Protein AF-A0A120E610-F1 (afdb_monomer)

Sequence (52 aa):
MSVAARATRQALKEEQRVAAERRAAVTLKVQHWENGKAGPSEWIVKPDAEQH

Radius of gyration: 15.97 Å; Cα contacts (8 Å, |Δi|>4): 38; chains: 1; bounding box: 34×29×38 Å

Solvent-accessible surface area (backbone atoms only — not comparable to full-atom values): 3411 Å² total; per-residue (Å²): 134,61,68,68,57,51,56,55,44,74,71,45,59,68,80,59,23,56,63,50,50,65,71,64,65,66,67,38,75,48,63,53,70,56,96,90,43,76,50,75,73,44,70,80,34,63,68,76,93,80,83,128

Mean predicted aligned error: 6.76 Å

Structure (mmCIF, N/CA/C/O backbone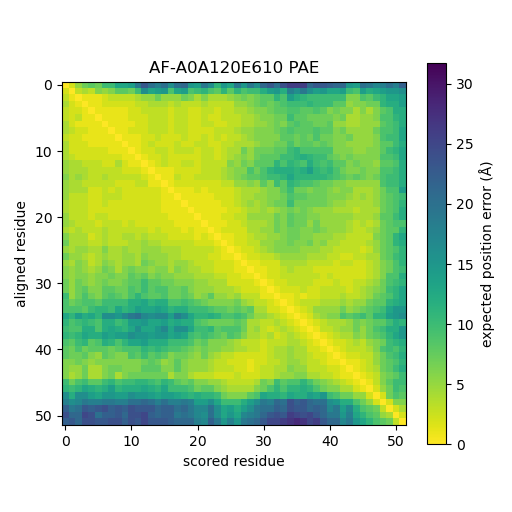):
data_AF-A0A120E610-F1
#
_entry.id   AF-A0A120E610-F1
#
loop_
_atom_site.group_PDB
_atom_site.id
_atom_site.type_symbol
_atom_site.label_atom_id
_atom_site.label_alt_id
_atom_site.label_comp_id
_atom_site.label_asym_id
_atom_site.label_entity_id
_atom_site.label_seq_id
_atom_site.pdbx_PDB_ins_code
_atom_site.Cartn_x
_atom_site.Cartn_y
_atom_site.Cartn_z
_atom_site.occupancy
_atom_site.B_iso_or_equiv
_atom_site.auth_seq_id
_atom_site.auth_comp_id
_atom_site.auth_asym_id
_atom_site.auth_atom_id
_atom_site.pdbx_PDB_model_num
ATOM 1 N N . MET A 1 1 ? -3.079 -9.823 0.624 1.00 54.75 1 MET A N 1
ATOM 2 C CA . MET A 1 1 ? -3.957 -9.832 1.818 1.00 54.75 1 MET A CA 1
ATOM 3 C C . MET A 1 1 ? -4.491 -8.414 2.079 1.00 54.75 1 MET A C 1
ATOM 5 O O . MET A 1 1 ? -4.076 -7.755 3.018 1.00 54.75 1 MET A O 1
ATOM 9 N N . SER A 1 2 ? -5.349 -7.886 1.200 1.00 70.62 2 SER A N 1
ATOM 10 C CA . SER A 1 2 ? -5.697 -6.447 1.166 1.00 70.62 2 SER A CA 1
ATOM 11 C C . SER A 1 2 ? -7.146 -6.151 1.563 1.00 70.62 2 SER A C 1
ATOM 13 O O . SER A 1 2 ? -7.403 -5.158 2.241 1.00 70.62 2 SER A O 1
ATOM 15 N N . VAL A 1 3 ? -8.086 -7.026 1.196 1.00 81.88 3 VAL A N 1
ATOM 16 C CA . VAL A 1 3 ? -9.525 -6.811 1.426 1.00 81.88 3 VAL A CA 1
ATOM 17 C C . VAL A 1 3 ? -9.884 -6.908 2.912 1.00 81.88 3 VAL A C 1
ATOM 19 O O . VAL A 1 3 ? -10.470 -5.978 3.459 1.00 81.88 3 VAL A O 1
ATOM 22 N N . ALA A 1 4 ? -9.449 -7.973 3.595 1.00 87.00 4 ALA A N 1
ATOM 23 C CA . ALA A 1 4 ? -9.700 -8.150 5.028 1.00 87.00 4 ALA A CA 1
ATOM 24 C C . ALA A 1 4 ? -9.079 -7.020 5.868 1.00 87.00 4 ALA A C 1
ATOM 26 O O . ALA A 1 4 ? -9.748 -6.432 6.709 1.00 87.00 4 ALA A O 1
ATOM 27 N N . ALA A 1 5 ? -7.834 -6.634 5.570 1.00 85.94 5 ALA A N 1
ATOM 28 C CA . ALA A 1 5 ? -7.158 -5.546 6.272 1.00 85.94 5 ALA A CA 1
ATOM 29 C C . ALA A 1 5 ? -7.875 -4.193 6.093 1.00 85.94 5 ALA A C 1
ATOM 31 O O . ALA A 1 5 ? -7.899 -3.386 7.021 1.00 85.94 5 ALA A O 1
ATOM 32 N N . ARG A 1 6 ? -8.476 -3.938 4.920 1.00 87.44 6 ARG A N 1
ATOM 33 C CA . ARG A 1 6 ? -9.291 -2.736 4.682 1.00 87.44 6 ARG A CA 1
ATOM 34 C C . ARG A 1 6 ? -10.555 -2.747 5.539 1.00 87.44 6 ARG A C 1
ATOM 36 O O . ARG A 1 6 ? -10.834 -1.743 6.186 1.00 87.44 6 ARG A O 1
ATOM 43 N N . ALA A 1 7 ? -11.263 -3.875 5.588 1.00 89.75 7 ALA A N 1
ATOM 44 C CA . ALA A 1 7 ? -12.457 -4.025 6.417 1.00 89.75 7 ALA A CA 1
ATOM 45 C C . ALA A 1 7 ? -12.150 -3.805 7.909 1.00 89.75 7 ALA A C 1
ATOM 47 O O . ALA A 1 7 ? -12.867 -3.0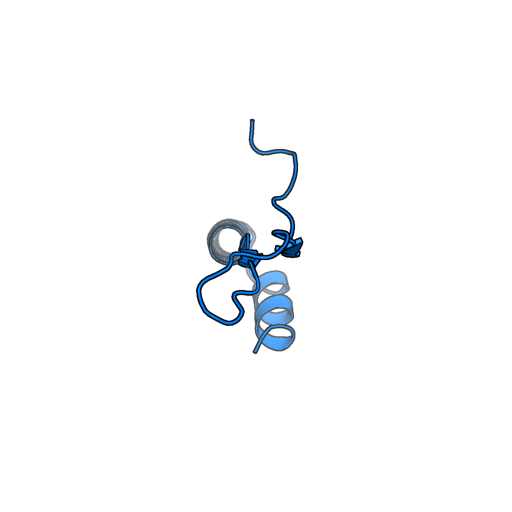73 8.583 1.00 89.75 7 ALA A O 1
ATOM 48 N N . THR A 1 8 ? -11.036 -4.348 8.412 1.00 87.81 8 THR A N 1
ATOM 49 C CA . THR A 1 8 ? -10.633 -4.160 9.814 1.00 87.81 8 THR A CA 1
ATOM 50 C C . THR A 1 8 ? -10.333 -2.700 10.150 1.00 87.81 8 THR A C 1
ATOM 52 O O . THR A 1 8 ? -10.712 -2.242 11.221 1.00 87.81 8 THR A O 1
ATOM 55 N N . ARG A 1 9 ? -9.697 -1.938 9.248 1.00 89.69 9 ARG A N 1
ATOM 56 C CA . ARG A 1 9 ? -9.416 -0.510 9.491 1.00 89.69 9 ARG A CA 1
ATOM 57 C C . ARG A 1 9 ? -10.684 0.332 9.600 1.00 89.69 9 ARG A C 1
ATOM 59 O O . ARG A 1 9 ? -10.736 1.220 10.441 1.00 89.69 9 ARG A O 1
ATOM 66 N N . GLN A 1 10 ? -11.699 0.019 8.798 1.00 88.75 10 GLN A N 1
ATOM 67 C CA . GLN A 1 10 ? -12.993 0.709 8.829 1.00 88.75 10 GLN A CA 1
ATOM 68 C C . GLN A 1 10 ? -13.785 0.440 10.120 1.00 88.75 10 GLN A C 1
ATOM 70 O O . GLN A 1 10 ? -14.674 1.210 10.459 1.00 88.75 10 GLN A O 1
ATOM 75 N N . ALA A 1 11 ? -13.449 -0.621 10.859 1.00 90.69 11 ALA A N 1
ATOM 76 C CA . ALA A 1 11 ? -14.089 -0.968 12.126 1.00 90.69 11 ALA A CA 1
ATOM 77 C C . ALA A 1 11 ? -13.404 -0.353 13.368 1.00 90.69 11 ALA A C 1
ATOM 79 O O . ALA A 1 11 ? -13.883 -0.546 14.485 1.00 90.69 11 ALA A O 1
ATOM 80 N N 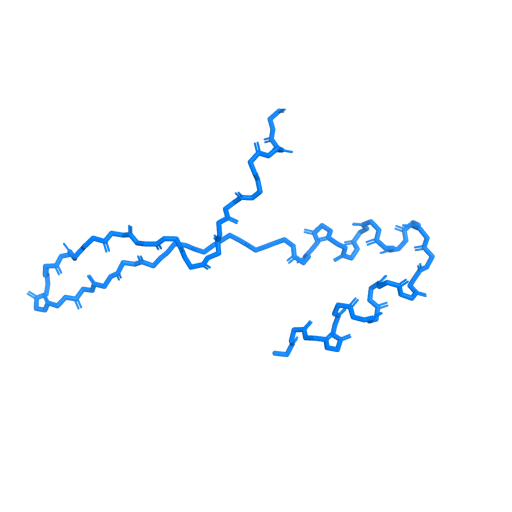. LEU A 1 12 ? -12.275 0.351 13.208 1.00 90.94 12 LEU A N 1
ATOM 81 C CA . LEU A 1 12 ? -11.547 0.973 14.321 1.00 90.94 12 LEU A CA 1
ATOM 82 C C . LEU A 1 12 ? -12.147 2.328 14.716 1.00 90.94 12 LEU A C 1
ATOM 84 O O . LEU A 1 12 ? -12.756 3.023 13.906 1.00 90.94 12 LEU A O 1
ATOM 88 N N . LYS A 1 13 ? -11.902 2.735 15.968 1.00 92.12 13 LYS A N 1
ATOM 89 C CA . LYS A 1 13 ? -12.172 4.104 16.435 1.00 92.12 13 LYS A CA 1
ATOM 90 C C . LYS A 1 13 ? -11.328 5.112 15.655 1.00 92.12 13 LYS A C 1
ATOM 92 O O . LYS A 1 13 ? -10.218 4.783 15.239 1.00 92.12 13 LYS A O 1
ATOM 97 N N . GLU A 1 14 ? -11.816 6.346 15.541 1.00 87.81 14 GLU A N 1
ATOM 98 C CA . GLU A 1 14 ? -11.227 7.382 14.681 1.00 87.81 14 GLU A CA 1
ATOM 99 C C . GLU A 1 14 ? -9.718 7.573 14.882 1.00 87.81 14 GLU A C 1
ATOM 101 O O . GLU A 1 14 ? -8.944 7.490 13.930 1.00 87.81 14 GLU A O 1
ATOM 106 N N . GLU A 1 15 ? -9.280 7.717 16.132 1.00 88.38 15 GLU A N 1
ATOM 107 C CA . GLU A 1 15 ? -7.868 7.908 16.491 1.00 88.38 15 GLU A CA 1
ATOM 108 C C . GLU A 1 15 ? -6.961 6.785 15.958 1.00 88.38 15 GLU A C 1
ATOM 110 O O . GLU A 1 15 ? -5.854 7.016 15.469 1.00 88.38 15 GLU A O 1
ATOM 115 N N . GLN A 1 16 ? -7.447 5.545 16.018 1.00 88.69 16 GLN A N 1
ATOM 116 C CA . GLN A 1 16 ? -6.709 4.361 15.582 1.00 88.69 16 GLN A CA 1
ATOM 117 C C . GLN A 1 16 ? -6.848 4.133 14.073 1.00 88.69 16 GLN A C 1
ATOM 119 O O . GLN A 1 16 ? -5.912 3.638 13.438 1.00 88.69 16 GLN A O 1
ATOM 124 N N . ARG A 1 17 ? -7.988 4.525 13.490 1.00 90.31 17 ARG A N 1
ATOM 125 C CA . ARG A 1 17 ? -8.262 4.459 12.054 1.00 90.31 17 ARG A CA 1
ATOM 126 C C . ARG A 1 17 ? -7.275 5.320 11.277 1.00 90.31 17 ARG A C 1
ATOM 128 O O . ARG A 1 17 ? -6.609 4.791 10.393 1.00 90.31 17 ARG A O 1
ATOM 135 N N . VAL A 1 18 ? -7.092 6.585 11.661 1.00 89.00 18 VAL A N 1
ATOM 136 C CA . VAL A 1 18 ? -6.174 7.514 10.972 1.00 89.00 18 VAL A CA 1
ATOM 137 C C . VAL A 1 18 ? -4.743 6.964 10.946 1.00 89.00 18 VAL A C 1
ATOM 139 O O . VAL A 1 18 ? -4.099 6.910 9.896 1.00 89.00 18 VAL A O 1
ATOM 142 N N . ALA A 1 19 ? -4.244 6.469 12.082 1.00 88.81 19 ALA A N 1
ATOM 143 C CA . ALA A 1 19 ? -2.911 5.867 12.161 1.00 88.81 19 ALA A CA 1
ATOM 144 C C . ALA A 1 19 ? -2.785 4.564 11.343 1.00 88.81 19 ALA A C 1
ATOM 146 O O . ALA A 1 19 ? -1.705 4.225 10.848 1.00 88.81 19 ALA A O 1
ATOM 147 N N . ALA A 1 20 ? -3.869 3.799 11.208 1.00 87.19 20 ALA A N 1
ATOM 148 C CA . ALA A 1 20 ? -3.895 2.585 10.401 1.00 87.19 20 ALA A CA 1
ATOM 149 C C . ALA A 1 20 ? -4.016 2.875 8.894 1.00 87.19 20 ALA A C 1
ATOM 151 O O . ALA A 1 20 ? -3.419 2.152 8.098 1.00 87.19 20 ALA A O 1
ATOM 152 N N . GLU A 1 21 ? -4.740 3.920 8.493 1.00 86.62 21 GLU A N 1
ATOM 153 C CA . GLU A 1 21 ? -4.883 4.331 7.092 1.00 86.62 21 GLU A CA 1
ATOM 154 C C . GLU A 1 21 ? -3.599 4.944 6.539 1.00 86.62 21 GLU A C 1
ATOM 156 O O . GLU A 1 21 ? -3.171 4.560 5.453 1.00 86.62 21 GLU A O 1
ATOM 161 N N . ARG A 1 22 ? -2.893 5.766 7.325 1.00 86.12 22 ARG A N 1
ATOM 162 C CA . ARG A 1 22 ? -1.579 6.301 6.925 1.00 86.12 22 ARG A CA 1
ATOM 163 C C . ARG A 1 22 ? -0.562 5.203 6.608 1.00 86.12 22 ARG A C 1
ATOM 165 O O . ARG A 1 22 ? 0.214 5.338 5.673 1.00 86.12 22 ARG A O 1
ATOM 172 N N . ARG A 1 23 ? -0.583 4.095 7.357 1.00 87.00 23 ARG A N 1
ATOM 173 C CA . ARG A 1 23 ? 0.284 2.926 7.108 1.00 87.00 23 ARG A CA 1
ATOM 174 C C . ARG A 1 23 ? -0.156 2.084 5.911 1.00 87.00 23 ARG A C 1
ATOM 176 O O . ARG A 1 23 ? 0.623 1.275 5.424 1.00 87.00 23 ARG A O 1
ATOM 183 N N . ALA A 1 24 ? -1.405 2.225 5.479 1.00 86.06 24 ALA A N 1
ATOM 184 C CA . ALA A 1 24 ? -1.953 1.480 4.355 1.00 86.06 24 ALA A CA 1
ATOM 185 C C . ALA A 1 24 ? -1.711 2.166 3.002 1.00 86.06 24 ALA A C 1
ATOM 187 O O . ALA A 1 24 ? -1.936 1.525 1.975 1.00 86.06 24 ALA A O 1
ATOM 188 N N . ALA A 1 25 ? -1.271 3.429 2.996 1.00 86.75 25 ALA A N 1
ATOM 189 C CA . ALA A 1 25 ? -0.896 4.146 1.785 1.00 86.75 25 ALA A CA 1
ATOM 190 C C . ALA A 1 25 ? 0.344 3.496 1.154 1.00 86.75 25 ALA A C 1
ATOM 192 O O . ALA A 1 25 ? 1.390 3.364 1.790 1.00 86.75 25 ALA A O 1
ATOM 193 N N . VAL A 1 26 ? 0.214 3.062 -0.099 1.00 87.31 26 VAL A N 1
ATOM 194 C CA . VAL A 1 26 ? 1.287 2.425 -0.865 1.00 87.31 26 VAL A CA 1
ATOM 195 C C . VAL A 1 26 ? 1.287 3.035 -2.252 1.00 87.31 26 VAL A C 1
ATOM 197 O O . VAL A 1 26 ? 0.257 3.061 -2.912 1.00 87.31 26 VAL A O 1
ATOM 200 N N . THR A 1 27 ? 2.459 3.457 -2.703 1.00 88.25 27 THR A N 1
ATOM 201 C CA . THR A 1 27 ? 2.683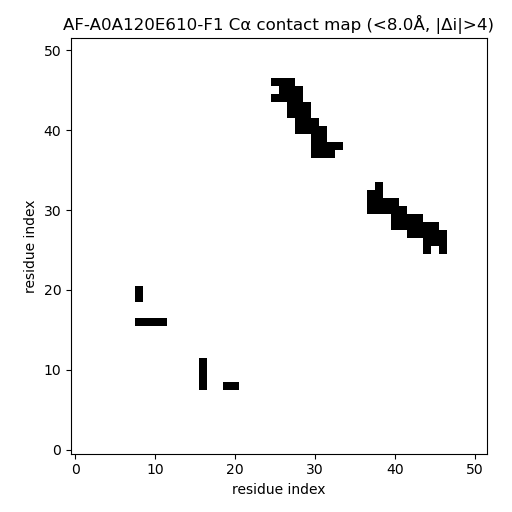 3.977 -4.049 1.00 88.25 27 THR A CA 1
ATOM 202 C C . THR A 1 27 ? 3.681 3.055 -4.734 1.00 88.25 27 THR A C 1
ATOM 204 O O . THR A 1 27 ? 4.754 2.799 -4.189 1.00 88.25 27 THR A O 1
ATOM 207 N N . LEU A 1 28 ? 3.338 2.530 -5.912 1.00 88.50 28 LEU A N 1
ATOM 208 C CA . LEU A 1 28 ? 4.165 1.551 -6.617 1.00 88.50 28 LEU A CA 1
ATOM 209 C C . LEU A 1 28 ? 4.252 1.877 -8.105 1.00 88.50 28 LEU A C 1
ATOM 211 O O . LEU A 1 28 ? 3.259 1.817 -8.835 1.00 88.50 28 LEU A O 1
ATOM 215 N N . LYS A 1 29 ? 5.480 2.143 -8.552 1.00 90.44 29 LYS A N 1
ATOM 216 C CA . LYS A 1 29 ? 5.850 2.236 -9.963 1.00 90.44 29 LYS A CA 1
ATOM 217 C C . LYS A 1 29 ? 6.689 1.026 -10.333 1.00 90.44 29 LYS A C 1
ATOM 219 O O . LYS A 1 29 ? 7.656 0.721 -9.640 1.00 90.44 29 LYS A O 1
ATOM 224 N N . VAL A 1 30 ? 6.338 0.362 -11.423 1.00 89.94 30 VAL A N 1
ATOM 225 C CA . VAL A 1 30 ? 7.088 -0.776 -11.947 1.00 89.94 30 VAL A CA 1
ATOM 226 C C . VAL A 1 30 ? 7.677 -0.402 -13.294 1.00 89.94 30 VAL A C 1
ATOM 228 O O . VAL A 1 30 ? 7.071 0.312 -14.087 1.00 89.94 30 VAL A O 1
ATOM 231 N N . GLN A 1 31 ? 8.888 -0.876 -13.542 1.00 92.31 31 GLN A N 1
ATOM 232 C CA . GLN A 1 31 ? 9.531 -0.798 -14.839 1.00 92.31 31 GLN A CA 1
ATOM 233 C C . GLN A 1 31 ? 9.888 -2.215 -15.253 1.00 92.31 31 GLN A C 1
ATOM 235 O O . GLN A 1 3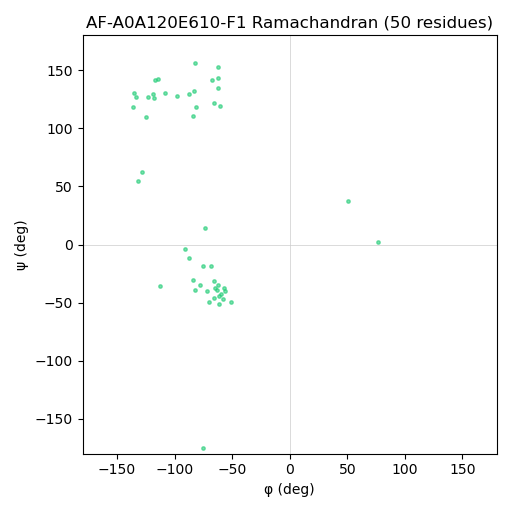1 ? 10.518 -2.939 -14.482 1.00 92.31 31 GLN A O 1
ATOM 240 N N . HIS A 1 32 ? 9.465 -2.619 -16.447 1.00 90.12 32 HIS A N 1
ATOM 241 C CA . HIS A 1 32 ? 9.842 -3.916 -16.990 1.00 90.12 32 HIS A CA 1
ATOM 242 C C . HIS A 1 32 ? 11.224 -3.813 -17.638 1.00 90.12 32 HIS A C 1
ATOM 244 O O . HIS A 1 32 ? 11.481 -2.872 -18.387 1.00 90.12 32 HIS A O 1
ATOM 250 N N . TRP A 1 33 ? 12.114 -4.751 -17.327 1.00 91.44 33 TRP A N 1
ATOM 251 C CA . TRP A 1 33 ? 13.466 -4.802 -17.877 1.00 91.44 33 TRP A CA 1
ATOM 252 C C . TRP A 1 33 ? 13.634 -6.098 -18.652 1.00 91.44 33 TRP A C 1
ATOM 254 O O . TRP A 1 33 ? 13.370 -7.174 -18.121 1.00 91.44 33 TRP A O 1
ATOM 264 N N . GLU A 1 34 ? 14.125 -5.988 -19.880 1.00 90.50 34 GLU A N 1
ATOM 265 C CA . GLU A 1 34 ? 14.382 -7.135 -20.741 1.00 90.50 34 GLU A CA 1
ATOM 266 C C . GLU A 1 34 ? 15.772 -6.993 -21.366 1.00 90.50 34 GLU A C 1
ATOM 268 O O . GLU A 1 34 ? 16.107 -5.952 -21.933 1.00 90.50 34 GLU A O 1
ATOM 273 N N . ASN A 1 35 ? 16.615 -8.022 -21.227 1.00 89.12 35 ASN A N 1
ATOM 274 C CA . ASN A 1 35 ? 17.982 -8.051 -21.769 1.00 89.12 35 ASN A CA 1
ATOM 275 C C . ASN A 1 35 ? 18.827 -6.805 -21.419 1.00 89.12 35 ASN A C 1
ATOM 277 O O . ASN A 1 35 ? 19.582 -6.292 -22.244 1.00 89.12 35 ASN A O 1
ATOM 281 N N . GLY A 1 36 ? 18.670 -6.281 -20.199 1.00 89.44 36 GLY A N 1
ATOM 282 C CA . GLY A 1 36 ? 19.389 -5.094 -19.720 1.00 89.44 36 GLY A CA 1
ATOM 283 C C . GLY A 1 36 ? 18.865 -3.757 -20.256 1.00 89.44 36 GLY A C 1
ATOM 284 O O . GLY A 1 36 ? 19.416 -2.714 -19.909 1.00 89.44 36 GLY A O 1
ATOM 285 N N . LYS A 1 37 ? 17.800 -3.755 -21.066 1.00 85.94 37 LYS A N 1
ATOM 286 C CA . LYS A 1 37 ? 17.124 -2.535 -21.518 1.00 85.94 37 LYS A CA 1
ATOM 287 C C . LYS A 1 37 ? 15.898 -2.275 -20.659 1.00 85.94 37 LYS A C 1
ATOM 289 O O . LYS A 1 37 ? 15.045 -3.142 -20.474 1.00 85.94 37 LYS A O 1
ATOM 294 N N . ALA A 1 38 ? 15.825 -1.058 -20.142 1.00 86.50 38 ALA A N 1
ATOM 295 C CA . ALA A 1 38 ? 14.719 -0.615 -19.320 1.00 86.50 38 ALA A CA 1
ATOM 296 C C . ALA A 1 38 ? 13.544 -0.202 -20.225 1.00 86.50 38 ALA A C 1
ATOM 298 O O . ALA A 1 38 ? 13.674 0.699 -21.053 1.00 86.50 38 ALA A O 1
ATOM 299 N N . GLY A 1 39 ? 12.410 -0.884 -20.086 1.00 87.62 39 GLY A N 1
ATOM 300 C CA . GLY A 1 39 ? 11.159 -0.552 -20.761 1.00 87.62 39 GLY A CA 1
ATOM 301 C C . GLY A 1 39 ? 10.461 0.665 -20.140 1.00 87.62 39 GLY A C 1
ATOM 302 O O . GLY A 1 39 ? 11.003 1.307 -19.231 1.00 87.62 39 GLY A O 1
ATOM 303 N N . PRO A 1 40 ? 9.248 1.008 -20.602 1.00 87.75 40 PRO A N 1
ATOM 304 C CA . PRO A 1 40 ? 8.475 2.099 -20.022 1.00 87.75 40 PRO A CA 1
ATOM 305 C C . PRO A 1 40 ? 8.132 1.809 -18.555 1.00 87.75 40 PRO A C 1
ATOM 307 O O . PRO A 1 40 ? 7.875 0.670 -18.165 1.00 87.75 40 PRO A O 1
ATOM 310 N N . SER A 1 41 ? 8.146 2.853 -17.725 1.00 87.31 41 SER A N 1
ATOM 311 C CA . SER A 1 41 ? 7.701 2.749 -16.335 1.00 87.31 41 SER A CA 1
ATOM 312 C C . SER A 1 41 ? 6.195 2.985 -16.233 1.00 87.31 41 SER A C 1
ATOM 314 O O . SER A 1 41 ? 5.709 4.029 -16.666 1.00 87.31 41 SER A O 1
ATOM 316 N N . GLU A 1 42 ? 5.483 2.083 -15.569 1.00 89.12 42 GLU A N 1
ATOM 317 C CA . GLU A 1 42 ? 4.041 2.146 -15.347 1.00 89.12 42 GLU A CA 1
ATOM 318 C C . GLU A 1 42 ? 3.720 2.252 -13.850 1.00 89.12 42 GLU A C 1
ATOM 320 O O . GLU A 1 42 ? 4.368 1.642 -12.996 1.00 89.12 42 GLU A O 1
ATOM 325 N N . TRP A 1 43 ? 2.713 3.053 -13.513 1.00 88.38 43 TRP A N 1
ATOM 326 C CA . TRP A 1 43 ? 2.194 3.134 -12.151 1.00 88.38 43 TRP A CA 1
ATOM 327 C C . T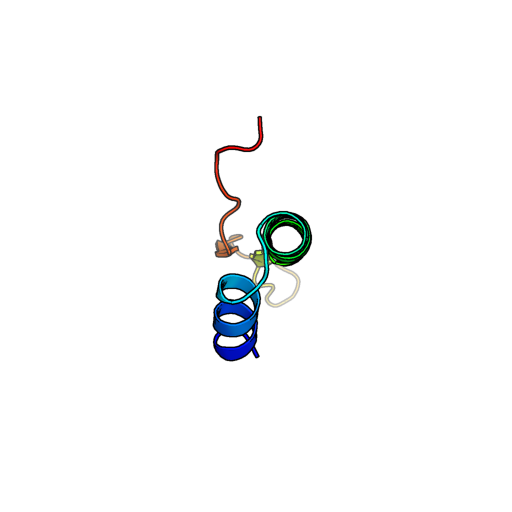RP A 1 43 ? 1.181 2.015 -11.915 1.00 88.38 43 TRP A C 1
ATOM 329 O O . TRP A 1 43 ? 0.073 2.075 -12.439 1.00 88.38 43 TRP A O 1
ATOM 339 N N . ILE A 1 44 ? 1.538 1.033 -11.086 1.00 88.00 44 ILE A N 1
ATOM 340 C CA . ILE A 1 44 ? 0.614 -0.032 -10.665 1.00 88.00 44 ILE A CA 1
ATOM 341 C C . ILE A 1 44 ? -0.268 0.454 -9.513 1.00 88.00 44 ILE A C 1
ATOM 343 O O . ILE A 1 44 ? -1.463 0.172 -9.474 1.00 88.00 44 ILE A O 1
ATOM 347 N N . VAL A 1 45 ? 0.310 1.221 -8.586 1.00 88.12 45 VAL A N 1
ATOM 348 C CA . VAL A 1 45 ? -0.447 1.938 -7.558 1.00 88.12 45 VAL A CA 1
ATOM 349 C C . VAL A 1 45 ? -0.066 3.404 -7.650 1.00 88.12 45 VAL A C 1
ATOM 351 O O . VAL A 1 45 ? 1.081 3.776 -7.387 1.00 88.12 45 VAL A O 1
ATOM 354 N N . LYS A 1 46 ? -1.020 4.213 -8.111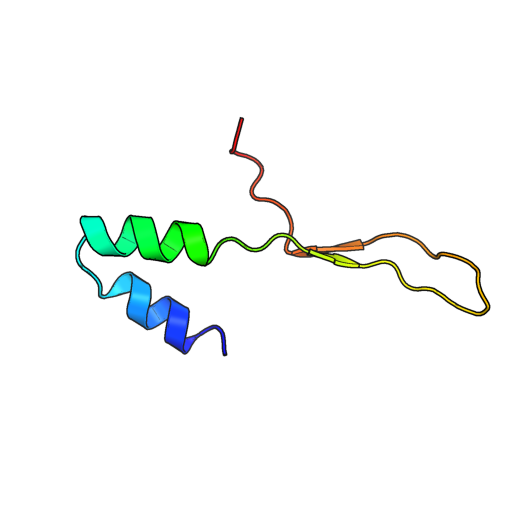 1.00 84.25 46 LYS A N 1
ATOM 355 C CA . LYS A 1 46 ? -0.829 5.649 -8.299 1.00 84.25 46 LYS A CA 1
ATOM 356 C C . LYS A 1 46 ? -0.652 6.323 -6.934 1.00 84.25 46 LYS A C 1
ATOM 358 O O . LYS A 1 46 ? -1.346 5.935 -5.998 1.00 84.25 46 LYS A O 1
ATOM 363 N N . PRO A 1 47 ? 0.239 7.318 -6.822 1.00 79.69 47 PRO A N 1
ATOM 364 C CA . PRO A 1 47 ? 0.252 8.183 -5.656 1.00 79.69 47 PRO A CA 1
ATOM 365 C C . PRO A 1 47 ? -1.074 8.947 -5.577 1.00 79.69 47 PRO A C 1
ATOM 367 O O . PRO A 1 47 ? -1.545 9.460 -6.596 1.00 79.69 4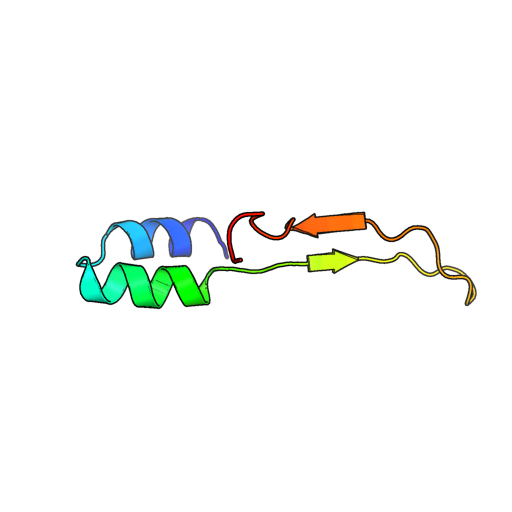7 PRO A O 1
ATOM 370 N N . ASP A 1 48 ? -1.669 9.015 -4.386 1.00 70.88 48 ASP A N 1
ATOM 371 C CA . ASP A 1 48 ? -2.799 9.907 -4.124 1.00 70.88 48 ASP A CA 1
ATOM 372 C C . ASP A 1 48 ? -2.334 11.350 -4.368 1.00 70.88 48 ASP A C 1
ATOM 374 O O . ASP A 1 48 ? -1.381 11.822 -3.749 1.00 70.88 48 ASP A O 1
ATOM 378 N N . ALA A 1 49 ? -2.965 12.035 -5.321 1.00 58.69 49 ALA A N 1
ATOM 379 C CA . ALA A 1 49 ? -2.518 13.323 -5.857 1.00 58.69 49 ALA A CA 1
ATOM 380 C C . ALA A 1 49 ? -2.724 14.530 -4.908 1.00 58.69 49 ALA A C 1
ATOM 382 O O . ALA A 1 49 ? -2.603 15.669 -5.345 1.00 58.69 49 ALA A O 1
ATOM 383 N N . GLU A 1 50 ? -3.001 14.305 -3.621 1.00 52.00 50 GLU A N 1
ATOM 384 C CA . GLU A 1 50 ? -3.317 15.344 -2.626 1.00 52.00 50 GLU A CA 1
ATOM 385 C C . GLU A 1 50 ? -2.505 15.169 -1.332 1.00 52.00 50 GLU A C 1
ATOM 387 O O . GLU A 1 50 ? -3.038 15.075 -0.227 1.00 52.00 50 GLU A O 1
ATOM 392 N N . GLN A 1 51 ? -1.181 15.112 -1.459 1.00 49.22 51 GLN A N 1
ATOM 393 C CA . GLN A 1 51 ? -0.269 15.322 -0.330 1.00 49.22 51 GLN A CA 1
ATOM 394 C C . GLN A 1 51 ? 0.778 16.374 -0.711 1.00 49.22 51 GLN A C 1
ATOM 396 O O . GLN A 1 51 ? 1.968 16.080 -0.799 1.00 49.22 51 GLN A O 1
ATOM 401 N N . HIS A 1 52 ? 0.308 17.591 -0.983 1.00 37.53 52 HIS A N 1
ATOM 402 C CA . HIS A 1 52 ? 1.107 18.814 -1.023 1.00 37.53 52 HIS A CA 1
ATOM 403 C C . HIS A 1 52 ? 0.363 19.927 -0.294 1.00 37.53 52 HIS A C 1
ATOM 405 O O . HIS A 1 52 ? -0.873 20.007 -0.470 1.00 37.53 52 HIS A O 1
#

Nearest PDB structures (foldseek):
  6reb-assembly1_Q  TM=8.342E-01  e=1.676E-01  Polytomella sp. Pringsheim 198.80
  6re8-assembly1_Q  TM=8.334E-01  e=2.554E-01  Polytomella sp. Pringsheim 198.80
  6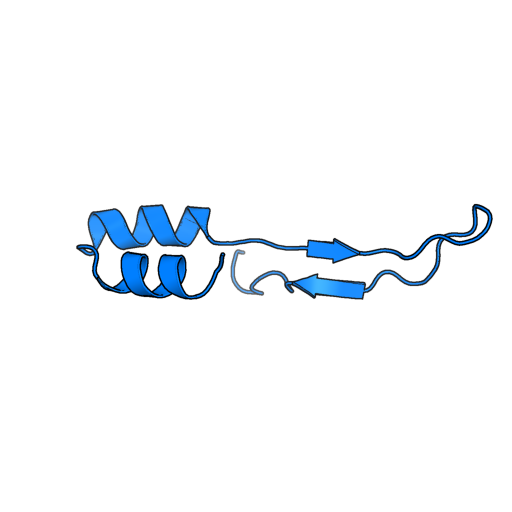rd4-assembly1_Q  TM=8.364E-01  e=3.381E-01  Polytomella sp. Pringsheim 198.80
  6tmk-assembly1_e2  TM=7.740E-01  e=2.554E-01  Toxoplasma gondii GT1
  8him-assembly1_F  TM=3.747E-01  e=7.420E+00  Brassica oleracea

Foldseek 3Di:
DQPVLVVVLVVDDPVVSVVSVVVVQDWDKDWDDDPNDTHDIDTPDHHPPPDD

pLDDT: mean 83.82, std 11.8, range [37.53, 92.31]

Secondary structure (DSSP, 8-state):
--HHHHHHHHTS-HHHHHHHHHHH---EEEEEEETTEEEEEEEEEPPPS---